Protein AF-A0A257P933-F1 (afdb_monomer_lite)

Sequence (87 aa):
MLGLSLLIPAALCAVILFLLIYSAPAIHFNGFGFISRINWNLGNLYGDPVKVHGTMVPPGASYGILVFIAGTLLSSGLAILIAAPLS

Secondary structure (DSSP, 8-state):
-HHHHTHHHHHHHHHHHHHHHHHHHHHHHHGGGGGT-----GGGGGSPPEEETTEEE-TT----SHHHHHHHHHHHHHHHHHHS---

Foldseek 3Di:
DVVVVCPVVVVVVVVVVVCCVVCVVLCVQQPVLQAVDDDDDPVLVPDAFDQDPNDTDRVPDGHYCVNVVVVVVVVVVVCCVVVPPPD

Structure (mmCIF, N/CA/C/O backbone):
data_AF-A0A257P933-F1
#
_entry.id   AF-A0A257P933-F1
#
loop_
_atom_site.group_PDB
_atom_site.id
_atom_site.type_symbol
_atom_site.label_atom_id
_atom_site.label_alt_id
_atom_site.l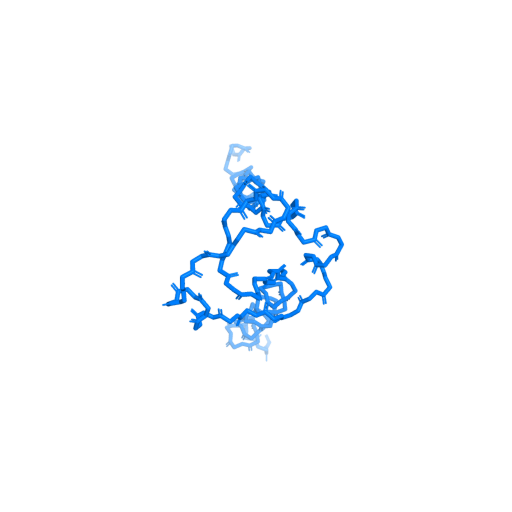abel_comp_id
_atom_site.label_asym_id
_atom_site.label_entity_id
_atom_site.label_seq_id
_atom_site.pdbx_PDB_ins_code
_atom_site.Cartn_x
_atom_site.Cartn_y
_atom_site.Cartn_z
_atom_site.occupancy
_atom_site.B_iso_or_equiv
_atom_site.auth_seq_id
_atom_site.auth_comp_id
_atom_site.auth_asym_id
_atom_site.auth_atom_id
_atom_site.pdbx_PDB_model_num
ATOM 1 N N . MET A 1 1 ? 28.619 3.775 -18.585 1.00 59.38 1 MET A N 1
ATOM 2 C CA . MET A 1 1 ? 27.496 2.833 -18.812 1.00 59.38 1 MET A CA 1
ATOM 3 C C . MET A 1 1 ? 26.855 2.325 -17.513 1.00 59.38 1 MET A C 1
ATOM 5 O O . MET A 1 1 ? 25.642 2.199 -17.501 1.00 59.38 1 MET A O 1
ATOM 9 N N . LEU A 1 2 ? 27.599 2.142 -16.408 1.00 62.66 2 LEU A N 1
ATOM 10 C CA . LEU A 1 2 ? 27.049 1.697 -15.107 1.00 62.66 2 LEU A CA 1
ATOM 11 C C . LEU A 1 2 ? 25.978 2.624 -14.485 1.00 62.66 2 LEU A C 1
ATOM 13 O O . LEU A 1 2 ? 25.071 2.150 -13.811 1.00 62.66 2 LEU A O 1
ATOM 17 N N . GLY A 1 3 ? 26.047 3.940 -14.725 1.00 69.88 3 GLY A N 1
ATOM 18 C CA . GLY A 1 3 ? 25.062 4.893 -14.190 1.00 69.88 3 GLY A CA 1
ATOM 19 C C . GLY A 1 3 ? 23.656 4.754 -14.793 1.00 69.88 3 GLY A C 1
ATOM 20 O O . GLY A 1 3 ? 22.672 4.925 -14.085 1.00 69.88 3 GLY A O 1
ATOM 21 N N . LEU A 1 4 ? 23.547 4.383 -16.078 1.00 76.25 4 LEU A N 1
ATOM 22 C CA . LEU A 1 4 ? 22.257 4.190 -16.758 1.00 76.25 4 LEU A CA 1
ATOM 23 C C . LEU A 1 4 ? 21.587 2.870 -16.351 1.00 76.25 4 LEU A C 1
ATOM 25 O O . LEU A 1 4 ? 20.374 2.832 -16.177 1.00 76.2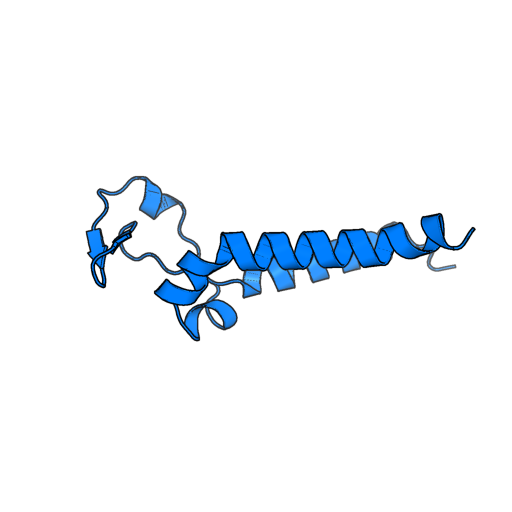5 4 LEU A O 1
ATOM 29 N N . SER A 1 5 ? 22.362 1.801 -16.140 1.00 86.25 5 SER A N 1
ATOM 30 C CA . SER A 1 5 ? 21.824 0.497 -15.717 1.00 86.25 5 SER A CA 1
ATOM 31 C C . SER A 1 5 ? 21.210 0.516 -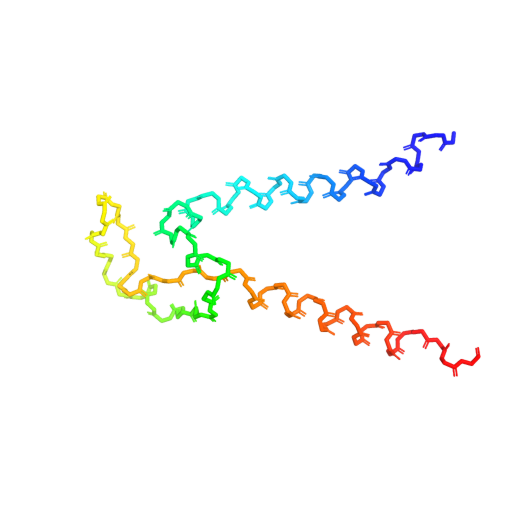14.314 1.00 86.25 5 SER A C 1
ATOM 33 O O . SER A 1 5 ? 20.368 -0.321 -14.005 1.00 86.25 5 SER A O 1
ATOM 35 N N . LEU A 1 6 ? 21.604 1.474 -13.468 1.00 93.69 6 LEU A N 1
ATOM 36 C CA . LEU A 1 6 ? 21.074 1.619 -12.110 1.00 93.69 6 LEU A CA 1
ATOM 37 C C . LEU A 1 6 ? 19.787 2.447 -12.036 1.00 93.69 6 LEU A C 1
ATOM 39 O O . LEU A 1 6 ? 19.133 2.422 -10.997 1.00 93.69 6 LEU A O 1
ATOM 43 N N . LEU A 1 7 ? 19.385 3.135 -13.110 1.00 93.88 7 LEU A N 1
ATOM 44 C CA . LEU A 1 7 ? 18.181 3.971 -13.098 1.00 93.88 7 LEU A CA 1
ATOM 45 C C . LEU A 1 7 ? 16.918 3.166 -12.802 1.00 93.88 7 LEU A C 1
ATOM 47 O O . LEU A 1 7 ? 16.107 3.604 -11.994 1.00 93.88 7 LEU A O 1
ATOM 51 N N . ILE A 1 8 ? 16.763 1.992 -13.420 1.00 92.06 8 ILE A N 1
ATOM 52 C CA . ILE A 1 8 ? 15.564 1.166 -13.229 1.00 92.06 8 ILE A CA 1
ATOM 53 C C . ILE A 1 8 ? 15.483 0.656 -11.779 1.00 92.06 8 ILE A C 1
ATOM 55 O O . ILE A 1 8 ? 14.479 0.938 -11.123 1.00 92.06 8 ILE A O 1
ATOM 59 N N . PRO A 1 9 ? 16.515 -0.013 -11.216 1.00 93.62 9 PRO A N 1
ATOM 60 C CA . PRO A 1 9 ? 16.492 -0.403 -9.807 1.00 93.62 9 PRO A CA 1
ATOM 61 C C . PRO A 1 9 ? 16.313 0.783 -8.852 1.00 93.62 9 PRO A C 1
ATOM 63 O O . PRO A 1 9 ? 15.535 0.690 -7.907 1.00 93.62 9 PRO A O 1
ATOM 66 N N . ALA A 1 10 ? 16.987 1.910 -9.103 1.00 95.12 10 ALA A N 1
ATOM 67 C CA . ALA A 1 10 ? 16.871 3.096 -8.258 1.00 95.12 10 ALA A CA 1
ATOM 68 C C . ALA A 1 10 ? 15.452 3.683 -8.282 1.00 95.12 10 ALA A C 1
ATOM 70 O O . ALA A 1 10 ? 14.917 4.024 -7.228 1.00 95.12 10 ALA A O 1
ATOM 71 N N . ALA A 1 11 ? 14.822 3.750 -9.457 1.00 95.19 11 ALA A N 1
ATOM 72 C CA . ALA A 1 11 ? 13.441 4.194 -9.597 1.00 95.19 11 ALA A CA 1
ATOM 73 C C . ALA A 1 11 ? 12.473 3.261 -8.856 1.00 95.19 11 ALA A C 1
ATOM 75 O O . ALA A 1 11 ? 11.603 3.742 -8.134 1.00 95.19 11 ALA A O 1
ATOM 76 N N . LEU A 1 12 ? 12.653 1.939 -8.958 1.00 94.38 12 LEU A N 1
ATOM 77 C CA . LEU A 1 12 ? 11.84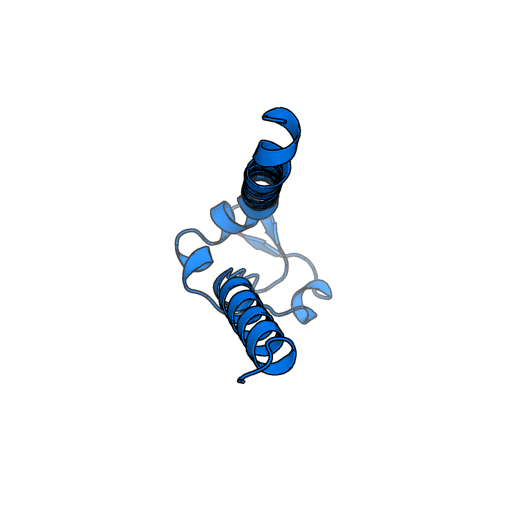1 0.972 -8.210 1.00 94.38 12 LEU A CA 1
ATOM 78 C C . LEU A 1 12 ? 12.003 1.143 -6.695 1.00 94.38 12 LEU A C 1
ATOM 80 O O . LEU A 1 12 ? 11.005 1.186 -5.977 1.00 94.38 12 LEU A O 1
ATOM 84 N N . CYS A 1 13 ? 13.234 1.311 -6.206 1.00 97.25 13 CYS A N 1
ATOM 85 C CA . CYS A 1 13 ? 13.491 1.604 -4.796 1.00 97.25 13 CYS A CA 1
ATOM 86 C C . CYS A 1 13 ? 12.820 2.912 -4.352 1.00 97.25 13 CYS A C 1
ATOM 88 O O . CYS A 1 13 ? 12.218 2.951 -3.281 1.00 97.25 13 CYS A O 1
ATOM 90 N N . ALA A 1 14 ? 12.881 3.964 -5.174 1.00 97.12 14 ALA A N 1
ATOM 91 C CA . ALA A 1 14 ? 12.229 5.238 -4.885 1.00 97.12 14 ALA A CA 1
ATOM 92 C C . ALA A 1 14 ? 10.699 5.098 -4.812 1.00 97.12 14 ALA A C 1
ATOM 94 O O . ALA A 1 14 ? 10.085 5.637 -3.892 1.00 97.12 14 ALA A O 1
ATOM 95 N N . VAL A 1 15 ? 10.087 4.330 -5.721 1.00 95.88 15 VAL A N 1
ATOM 96 C CA . VAL A 1 15 ? 8.645 4.035 -5.696 1.00 95.88 15 VAL A CA 1
ATOM 97 C C . VAL A 1 15 ? 8.268 3.256 -4.437 1.00 95.88 15 VAL A C 1
ATOM 99 O O . VAL A 1 15 ? 7.319 3.633 -3.754 1.00 95.88 15 VAL A O 1
ATOM 102 N N . ILE A 1 16 ? 9.016 2.208 -4.083 1.00 95.12 16 ILE A N 1
ATOM 103 C CA . ILE A 1 16 ? 8.756 1.426 -2.864 1.00 95.12 16 ILE A CA 1
ATOM 104 C C . ILE A 1 16 ? 8.865 2.317 -1.623 1.00 95.12 16 ILE A C 1
ATOM 106 O O . ILE A 1 16 ? 7.981 2.289 -0.767 1.00 95.12 16 ILE A O 1
ATOM 110 N N . LEU A 1 17 ? 9.913 3.140 -1.537 1.00 97.88 17 LEU A N 1
ATOM 111 C CA . LEU A 1 17 ? 10.114 4.060 -0.420 1.00 97.88 17 LEU A CA 1
ATOM 112 C C . LEU A 1 17 ? 8.968 5.072 -0.313 1.00 97.88 17 LEU A C 1
ATOM 114 O O . LEU A 1 17 ? 8.426 5.277 0.773 1.00 97.88 17 LEU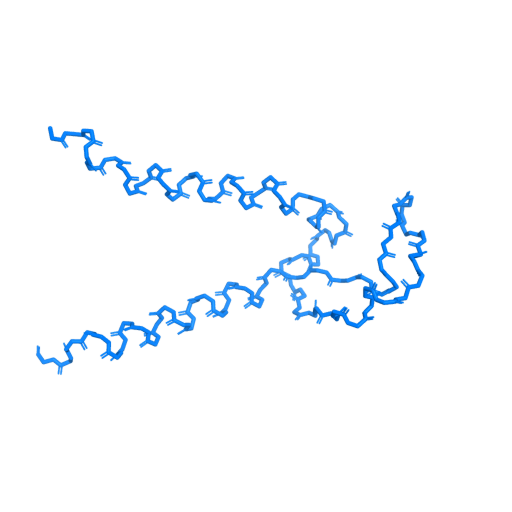 A O 1
ATOM 118 N N . PHE A 1 18 ? 8.569 5.664 -1.439 1.00 97.38 18 PHE A N 1
ATOM 119 C CA . PHE A 1 18 ? 7.425 6.566 -1.512 1.00 97.38 18 PHE A CA 1
ATOM 120 C C . PHE A 1 18 ? 6.152 5.888 -0.990 1.00 97.38 18 PHE A C 1
ATOM 122 O O . PHE A 1 18 ? 5.478 6.430 -0.114 1.00 97.38 18 PHE A O 1
ATOM 129 N N . LEU A 1 19 ? 5.856 4.673 -1.459 1.00 94.69 19 LEU A N 1
ATOM 130 C CA . LEU A 1 19 ? 4.680 3.924 -1.021 1.00 94.69 19 LEU A CA 1
ATOM 131 C C . LEU A 1 19 ? 4.723 3.619 0.479 1.00 94.69 19 LEU A C 1
ATOM 133 O O . LEU A 1 19 ? 3.711 3.799 1.152 1.00 94.69 19 LEU A O 1
ATOM 137 N N . LEU A 1 20 ? 5.869 3.205 1.025 1.00 94.69 20 LEU A N 1
ATOM 138 C CA . LEU A 1 20 ? 6.016 2.926 2.458 1.00 94.69 20 LEU A CA 1
ATOM 139 C C . LEU A 1 20 ? 5.778 4.175 3.315 1.00 94.69 20 LEU A C 1
ATOM 141 O O . LEU A 1 20 ? 5.050 4.101 4.303 1.00 94.69 20 LEU A O 1
ATOM 145 N N . ILE A 1 21 ? 6.337 5.322 2.921 1.00 97.12 21 ILE A N 1
ATOM 146 C CA . ILE A 1 21 ? 6.178 6.584 3.658 1.00 97.12 21 ILE A CA 1
ATOM 147 C C . ILE A 1 21 ? 4.713 7.032 3.647 1.00 97.12 21 ILE A C 1
ATOM 149 O O . ILE A 1 21 ? 4.137 7.303 4.700 1.00 97.12 21 ILE A O 1
ATOM 153 N N . TYR A 1 22 ? 4.088 7.080 2.470 1.00 94.31 22 TYR A N 1
ATOM 154 C CA . TYR A 1 22 ? 2.732 7.617 2.335 1.00 94.31 22 TYR A CA 1
ATOM 155 C C . TYR A 1 22 ? 1.639 6.650 2.801 1.00 94.31 22 TYR A C 1
ATOM 157 O O . TYR A 1 22 ? 0.554 7.093 3.176 1.00 94.31 22 TYR A O 1
ATOM 165 N N . SER A 1 23 ? 1.910 5.343 2.837 1.00 93.12 23 SER A N 1
ATOM 166 C CA . SER A 1 23 ? 0.977 4.360 3.402 1.00 93.12 23 SER A CA 1
ATOM 167 C C . SER A 1 23 ? 1.151 4.138 4.905 1.00 93.12 23 SER A C 1
ATOM 169 O O . SER A 1 23 ? 0.268 3.536 5.516 1.00 93.12 23 SER A O 1
ATOM 171 N N . ALA A 1 24 ? 2.211 4.661 5.535 1.00 93.94 24 ALA A N 1
ATOM 172 C CA . ALA A 1 24 ? 2.482 4.465 6.961 1.00 93.94 24 ALA A CA 1
ATOM 173 C C . ALA A 1 24 ? 1.286 4.782 7.889 1.00 93.94 24 ALA A C 1
ATOM 175 O O . ALA A 1 24 ? 0.998 3.955 8.759 1.00 93.94 24 ALA A O 1
ATOM 176 N N . PRO A 1 25 ? 0.518 5.881 7.708 1.00 91.00 25 PRO A N 1
ATOM 177 C CA . PRO A 1 25 ? -0.656 6.147 8.545 1.00 91.00 25 PRO A CA 1
ATOM 178 C C . PRO A 1 25 ? -1.744 5.076 8.391 1.00 91.00 25 PRO A C 1
ATOM 180 O O . PRO A 1 25 ? -2.353 4.654 9.373 1.00 91.00 25 PRO A O 1
ATOM 183 N N . ALA A 1 26 ? -1.960 4.593 7.165 1.00 90.31 26 ALA A N 1
ATOM 184 C CA . ALA A 1 26 ? -2.930 3.542 6.877 1.00 90.31 26 ALA A CA 1
ATOM 185 C C . ALA A 1 26 ? -2.475 2.180 7.426 1.00 90.31 26 ALA A C 1
ATOM 187 O O . ALA A 1 26 ? -3.305 1.438 7.955 1.00 90.31 26 ALA A O 1
ATOM 188 N N . ILE A 1 27 ? -1.174 1.876 7.359 1.00 93.44 27 ILE A N 1
ATOM 189 C CA . ILE A 1 27 ? -0.576 0.681 7.972 1.00 93.44 27 ILE A CA 1
ATOM 190 C C . ILE A 1 27 ? -0.779 0.719 9.487 1.00 93.44 27 ILE A C 1
ATOM 192 O O . ILE A 1 27 ? -1.284 -0.244 10.057 1.00 93.44 27 ILE A O 1
ATOM 196 N N . HIS A 1 28 ? -0.444 1.839 10.132 1.00 92.56 28 HIS A N 1
ATOM 197 C CA . HIS A 1 28 ? -0.601 1.997 11.576 1.00 92.56 28 HIS A CA 1
ATOM 198 C C . HIS A 1 28 ? -2.070 1.878 12.007 1.00 92.56 28 HIS A C 1
ATOM 200 O O . HIS A 1 28 ? -2.378 1.187 12.974 1.00 92.56 28 HIS A O 1
ATOM 206 N N . PHE A 1 29 ? -2.991 2.501 11.265 1.00 91.38 29 PHE A N 1
ATOM 207 C CA . PHE A 1 29 ? -4.418 2.465 11.581 1.00 91.38 29 PHE A CA 1
ATOM 208 C C . PHE A 1 29 ? -5.048 1.070 11.411 1.00 91.38 29 PHE A C 1
ATOM 210 O O . PHE A 1 29 ? -5.874 0.670 12.229 1.00 91.38 29 PHE A O 1
ATOM 217 N N . ASN A 1 30 ? -4.678 0.318 10.366 1.00 91.69 30 ASN A N 1
ATOM 218 C CA . ASN A 1 30 ? -5.297 -0.982 10.063 1.00 91.69 30 ASN A CA 1
ATOM 219 C C . ASN A 1 30 ? -4.535 -2.187 10.639 1.00 91.69 30 ASN A C 1
ATOM 221 O O . ASN A 1 30 ? -5.095 -3.287 10.685 1.00 91.69 30 ASN A O 1
ATOM 225 N N . GLY A 1 31 ? -3.263 -2.028 11.018 1.00 92.19 31 GLY A N 1
ATOM 226 C CA . GLY A 1 31 ? -2.378 -3.131 11.396 1.00 92.19 31 GLY A CA 1
ATOM 227 C C . GLY A 1 31 ? -2.314 -4.214 10.310 1.00 92.19 31 GLY A C 1
ATOM 228 O O . GLY A 1 31 ? -2.256 -3.919 9.117 1.00 92.19 31 GLY A O 1
ATOM 229 N N . PHE A 1 32 ? -2.422 -5.489 10.705 1.00 91.44 32 PHE A N 1
ATOM 230 C CA . PHE A 1 32 ? -2.515 -6.629 9.772 1.00 91.44 32 PHE A CA 1
ATOM 231 C C . PHE A 1 32 ? -3.725 -6.565 8.822 1.00 91.44 32 PHE A C 1
ATOM 233 O O . PHE A 1 32 ? -3.737 -7.212 7.772 1.00 91.44 32 PHE A O 1
ATOM 240 N N . GLY A 1 33 ? -4.737 -5.756 9.148 1.00 91.38 33 GLY A N 1
ATOM 241 C CA . GLY A 1 33 ? -5.852 -5.472 8.250 1.00 91.38 33 GLY A CA 1
ATOM 242 C C . GLY A 1 33 ? -5.410 -4.803 6.947 1.00 91.38 33 GLY A C 1
ATOM 243 O O . GLY A 1 33 ? -6.054 -5.010 5.922 1.00 91.38 33 GLY A O 1
ATOM 244 N N . PHE A 1 34 ? -4.290 -4.073 6.953 1.00 92.62 34 PHE A N 1
ATOM 245 C CA . PHE A 1 34 ? -3.771 -3.392 5.767 1.00 92.62 34 PHE A CA 1
ATOM 246 C C . PHE A 1 34 ? -3.472 -4.365 4.621 1.00 92.62 34 PHE A C 1
ATOM 248 O O . PHE A 1 34 ? -3.785 -4.079 3.471 1.00 92.62 34 PHE A O 1
ATOM 255 N N . ILE A 1 35 ? -2.920 -5.540 4.932 1.00 92.06 35 ILE A N 1
ATOM 256 C CA . ILE A 1 35 ? -2.522 -6.545 3.934 1.00 92.06 35 ILE A CA 1
ATOM 257 C C . ILE A 1 35 ? -3.601 -7.581 3.614 1.00 92.06 35 ILE A C 1
ATOM 259 O O . ILE A 1 35 ? -3.380 -8.409 2.743 1.00 92.06 35 ILE A O 1
ATOM 263 N N . SER A 1 36 ? -4.733 -7.584 4.320 1.00 90.25 36 SER A N 1
ATOM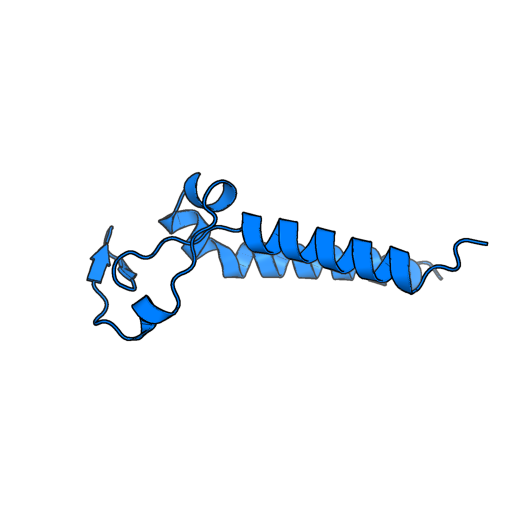 264 C CA . SER A 1 36 ? -5.771 -8.623 4.185 1.00 90.25 36 SER A CA 1
ATOM 265 C C . SER A 1 36 ? -7.132 -8.079 3.755 1.00 90.25 36 SER A C 1
ATOM 267 O O . SER A 1 36 ? -7.922 -8.798 3.144 1.00 90.25 36 SER A O 1
ATOM 269 N N . ARG A 1 37 ? -7.430 -6.809 4.045 1.00 90.69 37 ARG A N 1
ATOM 270 C CA . ARG A 1 37 ? -8.701 -6.190 3.664 1.00 90.69 37 ARG A CA 1
ATOM 271 C C . ARG A 1 37 ? -8.685 -5.788 2.189 1.00 90.69 37 ARG A C 1
ATOM 273 O O . ARG A 1 37 ? -7.648 -5.470 1.614 1.00 90.69 37 ARG A O 1
ATOM 280 N N . ILE A 1 38 ? -9.878 -5.759 1.604 1.00 90.12 38 ILE A N 1
ATOM 281 C CA . ILE A 1 38 ? -10.120 -5.339 0.214 1.00 90.12 38 ILE A CA 1
ATOM 282 C C . ILE A 1 38 ? -11.118 -4.180 0.107 1.00 90.12 38 ILE A C 1
ATOM 284 O O . ILE A 1 38 ? -11.480 -3.764 -0.985 1.00 90.12 38 ILE A O 1
ATOM 288 N N . ASN A 1 39 ? -11.607 -3.676 1.239 1.00 82.56 39 ASN A N 1
ATOM 289 C CA . ASN A 1 39 ? -12.635 -2.646 1.250 1.00 82.56 39 ASN A CA 1
ATOM 290 C C . ASN A 1 39 ? -12.023 -1.253 1.121 1.00 82.56 39 ASN A C 1
ATOM 292 O O . ASN A 1 39 ? -11.081 -0.933 1.841 1.00 82.56 39 ASN A O 1
ATOM 296 N N . TRP A 1 40 ? -12.624 -0.445 0.251 1.00 80.44 40 TRP A N 1
ATOM 297 C CA . TRP A 1 40 ? -12.441 0.998 0.143 1.00 80.44 40 TRP A CA 1
ATOM 298 C C . TRP A 1 40 ? -13.808 1.611 -0.149 1.00 80.44 40 TRP A C 1
ATOM 300 O O . TRP A 1 40 ? -14.382 1.366 -1.206 1.00 80.44 40 TRP A O 1
ATOM 310 N N . ASN A 1 41 ? -14.339 2.399 0.784 1.00 84.81 41 ASN A N 1
ATOM 311 C CA . ASN A 1 41 ? -15.586 3.126 0.574 1.00 84.81 41 ASN A CA 1
ATOM 312 C C . ASN A 1 41 ? -15.290 4.625 0.511 1.00 84.81 41 ASN A C 1
ATOM 314 O O . ASN A 1 41 ? -15.137 5.291 1.534 1.00 84.81 41 ASN A O 1
ATOM 318 N N . LEU A 1 42 ? -15.211 5.145 -0.714 1.00 83.56 42 LEU A N 1
ATOM 319 C CA . LEU A 1 42 ? -15.012 6.572 -0.970 1.00 83.56 42 LEU A CA 1
ATOM 320 C C . LEU A 1 42 ? -16.199 7.413 -0.480 1.00 83.56 42 LEU A C 1
ATOM 322 O O . LEU A 1 42 ? -16.014 8.572 -0.129 1.00 83.56 42 LEU A O 1
ATOM 326 N N . GLY A 1 43 ? -17.396 6.826 -0.385 1.00 84.56 43 GLY A N 1
ATOM 327 C CA . GLY A 1 43 ? -18.584 7.475 0.169 1.00 84.56 43 GLY A CA 1
ATOM 328 C C . GLY A 1 43 ? -18.398 7.937 1.618 1.00 84.56 43 GLY A C 1
ATOM 329 O O . GLY A 1 43 ? -18.965 8.949 2.020 1.00 84.56 43 GLY A O 1
ATOM 330 N N . ASN A 1 44 ? -17.534 7.267 2.384 1.00 86.62 44 ASN A N 1
ATOM 331 C CA . ASN A 1 44 ? -17.258 7.637 3.772 1.00 86.62 44 ASN A CA 1
ATOM 332 C C . ASN A 1 44 ? -16.550 8.997 3.891 1.00 86.62 44 ASN A C 1
ATOM 334 O O . ASN A 1 44 ? -16.617 9.618 4.947 1.00 86.62 44 ASN A O 1
ATOM 338 N N . LEU A 1 45 ? -15.898 9.477 2.825 1.00 87.81 45 LEU A N 1
ATOM 339 C CA . LEU A 1 45 ? -15.232 10.786 2.803 1.00 87.81 45 LEU A CA 1
ATOM 340 C C . LEU A 1 45 ? -16.221 11.962 2.860 1.00 87.81 45 LEU A C 1
ATOM 342 O O . LEU A 1 45 ? -15.804 13.071 3.173 1.00 87.81 45 LEU A O 1
ATOM 346 N N . TYR A 1 46 ? -17.506 11.730 2.568 1.00 90.88 46 TYR A N 1
ATOM 347 C CA . TYR A 1 46 ? -18.560 12.747 2.665 1.00 90.88 46 TYR A CA 1
ATOM 348 C C . TYR A 1 46 ? -19.209 12.824 4.055 1.00 90.88 46 TYR A C 1
ATOM 350 O O . TYR A 1 46 ? -19.997 13.732 4.302 1.00 90.88 46 TYR A O 1
ATOM 358 N N . GLY A 1 47 ? -18.927 11.865 4.941 1.00 88.44 47 GLY A N 1
ATOM 359 C CA . GLY A 1 47 ? -19.437 11.868 6.310 1.00 88.44 47 GLY A CA 1
ATOM 360 C C . GLY A 1 47 ? -18.550 12.681 7.248 1.00 88.44 47 GLY A C 1
ATOM 361 O O . GLY A 1 47 ? -17.343 12.798 7.027 1.00 88.44 47 GLY A O 1
ATOM 362 N N . ASP A 1 48 ? -19.137 13.189 8.331 1.00 94.06 48 ASP A N 1
ATOM 363 C CA . ASP A 1 48 ? -18.370 13.861 9.377 1.00 94.06 48 ASP A CA 1
ATOM 364 C C . ASP A 1 48 ? -17.315 12.905 9.964 1.00 94.06 48 ASP A C 1
ATOM 366 O O . ASP A 1 48 ? -17.648 11.769 10.332 1.00 94.06 48 ASP A O 1
ATOM 370 N N . PRO A 1 49 ? -16.038 13.323 10.059 1.00 93.31 49 PRO A N 1
ATOM 371 C CA . PRO A 1 49 ? -14.991 12.482 10.613 1.00 93.31 49 PRO A CA 1
ATOM 372 C C . PRO A 1 49 ? -15.311 12.039 12.043 1.00 93.31 49 PRO A C 1
ATOM 374 O O . PRO A 1 49 ? -15.713 12.834 12.893 1.00 93.31 49 PRO A O 1
ATOM 377 N N . VAL A 1 50 ? -15.059 10.766 12.330 1.00 94.25 50 VAL A N 1
ATOM 378 C CA . VAL A 1 50 ? -15.222 10.172 13.658 1.00 94.25 50 VAL A CA 1
ATOM 379 C C . VAL A 1 50 ? -13.861 9.923 14.290 1.00 94.25 50 VAL A C 1
ATOM 381 O O . VAL A 1 50 ? -12.876 9.624 13.614 1.00 94.25 50 VAL A O 1
ATOM 384 N N . LYS A 1 51 ? -13.790 10.036 15.615 1.00 94.00 51 LYS A N 1
ATOM 385 C CA . LYS A 1 51 ? -12.555 9.780 16.353 1.00 94.00 51 LYS A CA 1
ATOM 386 C C . LYS A 1 51 ? -12.405 8.283 16.618 1.00 94.00 51 LYS A C 1
ATOM 388 O O . LYS A 1 51 ? -13.199 7.703 17.353 1.00 94.00 51 LYS A O 1
ATOM 393 N N . VAL A 1 52 ? -11.357 7.674 16.071 1.00 91.25 52 VAL A N 1
ATOM 394 C CA . VAL A 1 52 ? -11.009 6.260 16.277 1.00 91.25 52 VAL A CA 1
ATOM 395 C C . VAL A 1 52 ? -9.538 6.178 16.674 1.00 91.25 52 VAL A C 1
ATOM 397 O O . VAL A 1 52 ? -8.683 6.754 16.010 1.00 91.25 52 VAL A O 1
ATOM 400 N N . HIS A 1 53 ? -9.235 5.509 17.791 1.00 86.88 53 HIS A N 1
ATOM 401 C CA . HIS A 1 53 ? -7.869 5.399 18.337 1.00 86.88 53 HIS A CA 1
ATOM 402 C C . HIS A 1 53 ? -7.138 6.749 18.499 1.00 86.88 53 HIS A C 1
ATOM 404 O O . HIS A 1 53 ? -5.923 6.833 18.365 1.00 86.88 53 HIS A O 1
ATOM 410 N N . GLY A 1 54 ? -7.879 7.828 18.777 1.00 87.44 54 GLY A N 1
ATOM 411 C CA . GLY A 1 54 ? -7.309 9.171 18.931 1.00 87.44 54 GLY A CA 1
ATOM 412 C C . GLY A 1 54 ? -7.129 9.956 17.627 1.00 87.44 54 GLY A C 1
ATOM 413 O O . GLY A 1 54 ? -6.851 11.151 17.699 1.00 87.44 54 GLY A O 1
ATOM 414 N N . THR A 1 55 ? -7.358 9.341 16.466 1.00 87.62 55 THR A N 1
ATOM 415 C CA . THR A 1 55 ? -7.242 9.969 15.142 1.00 87.62 55 THR A CA 1
ATOM 416 C C . THR A 1 55 ? -8.623 10.233 14.547 1.00 87.62 55 THR A C 1
ATOM 418 O O . THR A 1 55 ? -9.532 9.415 14.680 1.00 87.62 55 THR A O 1
ATOM 421 N N . MET A 1 56 ? -8.794 11.381 13.890 1.00 93.25 56 MET A N 1
ATOM 422 C CA . MET A 1 56 ? -10.002 11.665 13.114 1.00 93.25 56 MET A CA 1
ATOM 423 C C . MET A 1 56 ? -9.923 10.910 11.789 1.00 93.25 56 MET A C 1
ATOM 425 O O . MET A 1 56 ? -8.986 11.116 11.018 1.00 93.25 56 MET A O 1
ATOM 429 N N . VAL A 1 57 ? -10.888 10.033 11.535 1.00 91.50 57 VAL A N 1
ATOM 430 C CA . VAL A 1 57 ? -10.959 9.220 10.317 1.00 91.50 57 VAL A CA 1
ATOM 431 C C . VAL A 1 57 ? -12.374 9.248 9.742 1.00 91.50 57 VAL A C 1
ATOM 433 O O . VAL A 1 57 ? -13.329 9.474 10.488 1.00 91.50 57 VAL A O 1
ATOM 436 N N . PRO A 1 58 ? -12.548 9.003 8.433 1.00 92.06 58 PRO A N 1
ATOM 437 C CA . PRO A 1 58 ? -13.869 8.777 7.864 1.00 92.06 58 PRO A CA 1
ATOM 438 C C . PRO A 1 58 ? -14.632 7.675 8.624 1.00 92.06 58 PRO A C 1
ATOM 440 O O . PRO A 1 58 ? -14.013 6.691 9.053 1.00 92.06 58 PRO A O 1
ATOM 443 N N . PRO A 1 59 ? -15.961 7.788 8.783 1.00 91.50 59 PRO A N 1
ATOM 444 C CA . PRO A 1 59 ? -16.776 6.733 9.380 1.00 91.50 59 PRO A CA 1
ATOM 445 C C . PRO A 1 59 ? -16.510 5.381 8.717 1.00 91.50 59 PRO A C 1
ATOM 447 O O . PRO A 1 59 ? -16.475 5.290 7.497 1.00 91.50 59 PRO A O 1
ATOM 450 N N . GLY A 1 60 ? -16.277 4.325 9.499 1.00 88.81 60 GLY A N 1
ATOM 451 C CA . GLY A 1 60 ? -16.008 2.989 8.951 1.00 88.81 60 GLY A CA 1
ATOM 452 C C . GLY A 1 60 ? -14.742 2.890 8.088 1.00 88.81 60 GLY A C 1
ATOM 453 O O . GLY A 1 60 ? -14.676 2.020 7.219 1.00 88.81 60 GLY A O 1
ATOM 454 N N . ALA A 1 61 ? -13.758 3.779 8.283 1.00 88.81 61 ALA A N 1
ATOM 455 C CA . ALA A 1 61 ? -12.478 3.720 7.585 1.00 88.81 61 ALA A CA 1
ATOM 456 C C . ALA A 1 61 ? -11.847 2.320 7.686 1.00 88.81 61 ALA A C 1
ATOM 458 O O . ALA A 1 61 ? -11.675 1.757 8.765 1.00 88.81 61 ALA A O 1
ATOM 459 N N . SER A 1 62 ? -11.500 1.765 6.530 1.00 89.88 62 SER A N 1
ATOM 460 C CA . SER A 1 62 ? -10.811 0.491 6.366 1.00 89.88 62 SER A CA 1
ATOM 461 C C . SER A 1 62 ? -9.966 0.634 5.112 1.00 89.88 62 SER A C 1
ATOM 463 O O . SER A 1 62 ? -10.517 0.902 4.048 1.00 89.88 62 SER A O 1
ATOM 465 N N . TYR A 1 63 ? -8.651 0.468 5.233 1.00 89.00 63 TYR A N 1
ATOM 466 C CA . TYR A 1 63 ? -7.721 0.643 4.118 1.00 89.00 63 TYR A CA 1
ATOM 467 C C . TYR A 1 63 ? -6.946 -0.650 3.899 1.00 89.00 63 TYR A C 1
ATOM 469 O O . TYR A 1 63 ? -6.196 -1.086 4.772 1.00 89.00 63 TYR A O 1
ATOM 477 N N . GLY A 1 64 ? -7.144 -1.261 2.734 1.00 91.06 64 GLY A N 1
ATOM 478 C CA . GLY A 1 64 ? -6.461 -2.485 2.325 1.00 91.06 64 GLY A CA 1
ATOM 479 C C . GLY A 1 64 ? -5.617 -2.290 1.067 1.00 91.06 64 GLY A C 1
ATOM 480 O O . GLY A 1 64 ? -6.077 -1.648 0.122 1.00 91.06 64 GLY A O 1
ATOM 481 N N . ILE A 1 65 ? -4.401 -2.843 1.033 1.00 92.31 65 ILE A N 1
ATOM 482 C CA . ILE A 1 65 ? -3.482 -2.730 -0.112 1.00 92.31 65 ILE A CA 1
ATOM 483 C C . ILE A 1 65 ? -3.727 -3.788 -1.197 1.00 92.31 65 ILE A C 1
ATOM 485 O O . ILE A 1 65 ? -3.362 -3.576 -2.353 1.00 92.31 65 ILE A O 1
ATOM 489 N N . LEU A 1 66 ? -4.369 -4.914 -0.859 1.00 91.31 66 LEU A N 1
ATOM 490 C CA . LEU A 1 66 ? -4.508 -6.062 -1.766 1.00 91.31 66 LEU A CA 1
ATOM 491 C C . LEU A 1 66 ? -5.170 -5.717 -3.097 1.00 91.31 66 LEU A C 1
ATOM 493 O O . LEU A 1 66 ? -4.739 -6.220 -4.130 1.00 91.31 66 LEU A O 1
ATOM 497 N N . VAL A 1 67 ? -6.178 -4.841 -3.089 1.00 90.38 67 VAL A N 1
ATOM 498 C CA . VAL A 1 67 ? -6.868 -4.419 -4.317 1.00 90.38 67 VAL A CA 1
ATOM 499 C C . VAL A 1 67 ? -5.905 -3.719 -5.275 1.00 90.38 67 VAL A C 1
ATOM 501 O O . VAL A 1 67 ? -5.961 -3.966 -6.477 1.00 90.38 67 VAL A O 1
ATOM 504 N N . PHE A 1 68 ? -4.975 -2.910 -4.761 1.00 90.81 68 PHE A N 1
ATOM 505 C CA . PHE A 1 68 ? -3.980 -2.226 -5.590 1.00 90.81 68 PHE A CA 1
ATOM 506 C C . PHE A 1 68 ? -2.931 -3.191 -6.135 1.00 90.81 68 PHE A C 1
ATOM 508 O O . PHE A 1 68 ? -2.572 -3.090 -7.306 1.00 90.81 68 PHE A O 1
ATOM 515 N N . ILE A 1 69 ? -2.473 -4.152 -5.328 1.00 91.88 69 ILE A N 1
ATOM 516 C CA . ILE A 1 69 ? -1.523 -5.178 -5.785 1.00 91.88 69 ILE A CA 1
ATOM 517 C C . ILE A 1 69 ? -2.173 -6.034 -6.872 1.00 91.88 69 ILE A C 1
ATOM 519 O O . ILE A 1 69 ? -1.637 -6.137 -7.974 1.00 91.88 69 ILE A O 1
ATOM 523 N N . ALA A 1 70 ? -3.349 -6.599 -6.592 1.00 93.62 70 ALA A N 1
ATOM 524 C CA . ALA A 1 70 ? -4.073 -7.436 -7.540 1.00 93.62 70 ALA A CA 1
ATOM 525 C C . ALA A 1 70 ? -4.409 -6.662 -8.823 1.00 93.62 70 ALA A C 1
ATOM 527 O O . ALA A 1 70 ? -4.133 -7.151 -9.914 1.00 93.62 70 ALA A O 1
ATOM 528 N N . GLY A 1 71 ? -4.920 -5.433 -8.708 1.00 92.88 71 GLY A N 1
ATOM 529 C CA . GLY A 1 71 ? -5.218 -4.579 -9.858 1.00 92.88 71 GLY A CA 1
ATOM 530 C C . GLY A 1 71 ? -3.982 -4.255 -10.699 1.00 92.88 71 GLY A C 1
ATOM 531 O O . GLY A 1 71 ? -4.038 -4.345 -11.925 1.00 92.88 71 GLY A O 1
ATOM 532 N N . THR A 1 72 ? -2.846 -3.949 -10.066 1.00 93.31 72 THR A N 1
ATOM 533 C CA . THR A 1 72 ? -1.580 -3.672 -10.769 1.00 93.31 72 THR A CA 1
ATOM 534 C C . THR A 1 72 ? -1.061 -4.909 -11.491 1.00 93.31 72 THR A C 1
ATOM 536 O O . THR A 1 72 ? -0.696 -4.823 -12.660 1.00 93.31 72 THR A O 1
ATOM 539 N N . LEU A 1 73 ? -1.056 -6.072 -10.836 1.00 95.56 73 LEU A N 1
ATOM 540 C CA . LEU A 1 73 ? -0.592 -7.319 -11.447 1.00 95.56 73 LEU A CA 1
ATOM 541 C C . LEU A 1 73 ? -1.508 -7.768 -12.590 1.00 95.56 73 LEU A C 1
ATOM 543 O O . LEU A 1 73 ? -1.010 -8.149 -13.645 1.00 95.56 73 LEU A O 1
ATOM 547 N N . LEU A 1 74 ? -2.829 -7.680 -12.412 1.00 96.81 74 LEU A N 1
ATOM 548 C CA . LEU A 1 74 ? -3.801 -8.030 -13.449 1.00 96.81 74 LEU A CA 1
ATOM 549 C C . LEU A 1 74 ? -3.686 -7.101 -14.658 1.00 96.81 74 LEU A C 1
ATOM 551 O O . LEU A 1 74 ? -3.591 -7.578 -15.784 1.00 96.81 74 LEU A O 1
ATOM 555 N N . SER A 1 75 ? -3.645 -5.785 -14.437 1.00 96.19 75 SER A N 1
ATOM 556 C CA . SER A 1 75 ? -3.488 -4.811 -15.526 1.00 96.19 75 SER A CA 1
ATOM 557 C C . SER A 1 75 ? -2.140 -4.943 -16.234 1.00 96.19 75 SER A C 1
ATOM 559 O O . SER A 1 75 ? -2.099 -4.907 -17.460 1.00 96.19 75 SER A O 1
ATOM 561 N N . SER A 1 76 ? -1.052 -5.177 -15.495 1.00 94.06 76 SER A N 1
ATOM 562 C CA . SER A 1 76 ? 0.273 -5.427 -16.078 1.00 94.06 76 SER A CA 1
ATOM 563 C C . SER A 1 76 ? 0.297 -6.730 -16.879 1.00 94.06 76 SER A C 1
ATOM 565 O O . SER A 1 76 ? 0.840 -6.768 -17.980 1.00 94.06 76 SER A O 1
ATOM 567 N N . GLY A 1 77 ? -0.337 -7.787 -16.366 1.00 94.56 77 GLY A N 1
ATOM 568 C CA . GLY A 1 77 ? -0.499 -9.053 -17.078 1.00 94.56 77 GLY A CA 1
ATOM 569 C C . GLY A 1 77 ? -1.281 -8.882 -18.378 1.00 94.56 77 GLY A C 1
ATOM 570 O O . GLY A 1 77 ? -0.834 -9.347 -19.421 1.00 94.56 77 GLY A O 1
ATOM 571 N N . LEU A 1 78 ? -2.398 -8.150 -18.347 1.00 94.31 78 LEU A N 1
ATOM 572 C CA . LEU A 1 78 ? -3.168 -7.813 -19.547 1.00 94.31 78 LEU A CA 1
ATOM 573 C C . LEU A 1 78 ? -2.353 -6.979 -20.540 1.00 94.31 78 LEU A C 1
ATOM 575 O O . LEU A 1 78 ? -2.394 -7.257 -21.734 1.00 94.31 78 LEU A O 1
ATOM 579 N N . ALA A 1 79 ? -1.587 -5.996 -20.063 1.00 94.00 79 ALA A N 1
ATOM 580 C CA . ALA A 1 79 ? -0.718 -5.193 -20.917 1.00 94.00 79 ALA A CA 1
ATOM 581 C C . ALA A 1 79 ? 0.311 -6.068 -21.644 1.00 94.00 79 ALA A C 1
ATOM 583 O O . ALA A 1 79 ? 0.478 -5.922 -22.850 1.00 94.00 79 ALA A O 1
ATOM 584 N N . ILE A 1 80 ? 0.943 -7.015 -20.943 1.00 93.31 80 ILE A N 1
ATOM 585 C CA . ILE A 1 80 ? 1.864 -7.982 -21.556 1.00 93.31 80 ILE A CA 1
ATOM 586 C C . ILE A 1 80 ? 1.123 -8.863 -22.563 1.00 93.31 80 ILE A C 1
ATOM 588 O O . ILE A 1 80 ? 1.589 -9.002 -23.684 1.00 93.31 80 ILE A O 1
ATOM 592 N N . LEU A 1 81 ? -0.033 -9.423 -22.202 1.00 92.19 81 LEU A N 1
ATOM 593 C CA . LEU A 1 81 ? -0.801 -10.311 -23.084 1.00 92.19 81 LEU A CA 1
ATOM 594 C C . LEU A 1 81 ? -1.258 -9.631 -24.380 1.00 92.19 81 LEU A C 1
ATOM 596 O O . LEU A 1 81 ? -1.332 -10.288 -25.413 1.00 92.19 81 LEU A O 1
ATOM 600 N N . ILE A 1 82 ? -1.588 -8.339 -24.324 1.00 92.19 82 ILE A N 1
ATOM 601 C CA . ILE A 1 82 ? -2.062 -7.572 -25.483 1.00 92.19 82 ILE A CA 1
ATOM 602 C C . ILE A 1 82 ? -0.889 -7.019 -26.302 1.00 92.19 82 ILE A C 1
ATOM 604 O O . ILE A 1 82 ? -0.962 -6.989 -27.528 1.00 92.19 82 ILE A O 1
ATOM 608 N N . ALA A 1 83 ? 0.171 -6.543 -25.642 1.00 91.69 83 ALA A N 1
ATOM 609 C CA . ALA A 1 83 ? 1.284 -5.870 -26.307 1.00 91.69 83 ALA A CA 1
ATOM 610 C C . ALA A 1 83 ? 2.382 -6.828 -26.787 1.00 91.69 83 ALA A C 1
ATOM 612 O O . ALA A 1 83 ? 3.067 -6.518 -27.762 1.00 91.69 83 ALA A O 1
ATOM 613 N N . ALA A 1 84 ? 2.590 -7.958 -26.106 1.00 83.75 84 ALA A N 1
ATOM 614 C CA . ALA A 1 84 ? 3.587 -8.932 -26.518 1.00 83.75 84 ALA A CA 1
ATOM 615 C C . ALA A 1 84 ? 3.045 -9.740 -27.706 1.00 83.75 84 ALA A C 1
ATOM 617 O O . ALA A 1 84 ? 1.976 -10.345 -27.594 1.00 83.75 84 ALA A O 1
ATOM 618 N N . PRO A 1 85 ? 3.766 -9.793 -28.837 1.00 76.94 85 PRO A N 1
ATOM 619 C CA . PRO A 1 85 ? 3.399 -10.698 -29.907 1.00 76.94 85 PRO A CA 1
ATOM 620 C C . PRO A 1 85 ? 3.544 -12.133 -29.389 1.00 76.94 85 PRO A C 1
ATOM 622 O O . PRO A 1 85 ? 4.637 -12.577 -29.041 1.00 76.94 85 PRO A O 1
ATOM 625 N N . LEU A 1 86 ? 2.427 -12.856 -29.305 1.00 67.88 86 LEU A N 1
ATOM 626 C CA . LEU A 1 86 ? 2.425 -14.303 -29.101 1.00 67.88 86 LEU A CA 1
ATOM 627 C C . LEU A 1 86 ? 2.761 -14.962 -30.448 1.00 67.88 86 LEU A C 1
ATOM 629 O O . LEU A 1 86 ? 1.888 -15.528 -31.103 1.00 67.88 86 LEU A O 1
ATOM 633 N N . SER A 1 87 ? 3.998 -14.788 -30.913 1.00 65.94 87 SER A N 1
ATOM 634 C CA . SER A 1 87 ? 4.504 -15.336 -32.178 1.00 65.94 87 SER A CA 1
ATOM 635 C C . SER A 1 87 ? 5.985 -15.655 -32.081 1.00 65.94 87 SER A C 1
ATOM 637 O O . SER A 1 87 ? 6.732 -14.713 -31.728 1.00 65.94 87 SER A O 1
#

Radius of gyration: 18.03 Å; chains: 1; bounding box: 47×29×51 Å

pLDDT: mean 89.91, std 7.41, range [59.38, 97.88]